Protein AF-A0A1M5NG63-F1 (afdb_monomer)

Secondary structure (DSSP, 8-state):
-----PPPSSHHHHHHHHHHHHH---HHHHHHHTTS-HHHHHHHHTTSS---THHHHHHHHHHH-TTTTHHHHHHHHHHHHH-TTGGG-TTHHHHHHHHTT--

InterPro domains:
  IPR010982 Lambda repressor-like, DNA-binding domain superfamily [G3DSA:1.10.260.40] (5-67)
  IPR010982 Lambda repressor-like, DNA-binding domain superfamily [SSF47413] (13-53)

Structure (mmCIF, N/CA/C/O backbone):
data_AF-A0A1M5NG63-F1
#
_entry.id   AF-A0A1M5NG63-F1
#
loop_
_atom_site.group_PDB
_atom_site.id
_atom_site.type_symbol
_atom_site.label_atom_id
_atom_site.label_alt_id
_atom_site.label_comp_id
_atom_site.label_asym_id
_atom_site.label_entity_id
_atom_site.label_seq_id
_atom_site.pdbx_PDB_ins_code
_atom_site.Cartn_x
_atom_site.Cartn_y
_atom_site.Cartn_z
_atom_site.occupancy
_atom_site.B_iso_or_equiv
_atom_site.auth_seq_id
_atom_site.auth_comp_id
_atom_site.auth_asym_id
_atom_site.auth_atom_id
_atom_site.pdbx_PDB_model_num
ATOM 1 N N . MET A 1 1 ? -15.806 22.406 -6.189 1.00 32.84 1 MET A N 1
ATOM 2 C CA . MET A 1 1 ? -15.771 21.481 -7.345 1.00 32.84 1 MET A CA 1
ATOM 3 C C . MET A 1 1 ? -15.123 20.174 -6.913 1.00 32.84 1 MET A C 1
ATOM 5 O O . MET A 1 1 ? -13.902 20.089 -6.842 1.00 32.84 1 MET A O 1
ATOM 9 N N . THR A 1 2 ? -15.918 19.173 -6.545 1.00 36.75 2 THR A N 1
ATOM 10 C CA . THR A 1 2 ? -15.412 17.861 -6.125 1.00 36.75 2 THR A CA 1
ATOM 11 C C . THR A 1 2 ? -14.963 17.117 -7.375 1.00 36.75 2 THR A C 1
ATOM 13 O O . THR A 1 2 ? -15.770 16.590 -8.133 1.00 36.75 2 THR A O 1
ATOM 16 N N . ARG A 1 3 ? -13.662 17.161 -7.660 1.00 43.75 3 ARG A N 1
ATOM 17 C CA . ARG A 1 3 ? -13.055 16.452 -8.784 1.00 43.75 3 ARG A CA 1
ATOM 18 C C . ARG A 1 3 ? -13.213 14.957 -8.520 1.00 43.75 3 ARG A C 1
ATOM 20 O O . ARG A 1 3 ? -12.450 14.385 -7.745 1.00 43.75 3 ARG A O 1
ATOM 27 N N . THR A 1 4 ? -14.232 14.339 -9.117 1.00 47.53 4 THR A N 1
ATOM 28 C CA . THR A 1 4 ? -14.488 12.900 -9.023 1.00 47.53 4 THR A CA 1
ATOM 29 C C . THR A 1 4 ? -13.298 12.181 -9.635 1.00 47.53 4 THR A C 1
ATOM 31 O O . THR A 1 4 ? -13.185 12.033 -10.851 1.00 47.53 4 THR A O 1
ATOM 34 N N . HIS A 1 5 ? -12.334 11.808 -8.799 1.00 58.66 5 HIS A N 1
ATOM 35 C CA . HIS A 1 5 ? -11.163 11.072 -9.236 1.00 58.66 5 HIS A CA 1
ATOM 36 C C . HIS A 1 5 ? -11.611 9.664 -9.628 1.00 58.66 5 HIS A C 1
ATOM 38 O O . HIS A 1 5 ? -11.662 8.762 -8.790 1.00 58.66 5 HIS A O 1
ATOM 44 N N . ARG A 1 6 ? -11.966 9.509 -10.907 1.00 76.81 6 ARG A N 1
ATOM 45 C CA . ARG A 1 6 ? -12.420 8.255 -11.497 1.00 76.81 6 ARG A CA 1
ATOM 46 C C . ARG A 1 6 ? -11.323 7.207 -11.333 1.00 76.81 6 ARG A C 1
ATOM 48 O O . ARG A 1 6 ? -10.199 7.391 -11.798 1.00 76.81 6 ARG A O 1
ATOM 55 N N . TYR A 1 7 ? -11.658 6.146 -10.615 1.00 83.38 7 TYR A N 1
ATOM 56 C CA . TYR A 1 7 ? -10.834 4.954 -10.520 1.00 83.38 7 TYR A CA 1
ATOM 57 C C . TYR A 1 7 ? -10.869 4.207 -11.854 1.00 83.38 7 TYR A C 1
ATOM 59 O O . TYR A 1 7 ? -11.918 4.145 -12.500 1.00 83.38 7 TYR A O 1
ATOM 67 N N . ALA A 1 8 ? -9.731 3.653 -12.265 1.00 88.31 8 ALA A N 1
ATOM 68 C CA . ALA A 1 8 ? -9.681 2.723 -13.385 1.00 88.31 8 ALA A CA 1
ATOM 69 C C . ALA A 1 8 ? -10.386 1.399 -13.042 1.00 88.31 8 ALA A C 1
ATOM 71 O O . ALA A 1 8 ? -10.651 1.088 -11.881 1.00 88.31 8 ALA A O 1
ATOM 72 N N . THR A 1 9 ? -10.672 0.596 -14.063 1.00 86.25 9 THR A N 1
ATOM 73 C CA . THR A 1 9 ? -11.251 -0.752 -13.925 1.00 86.25 9 THR A CA 1
ATOM 74 C C . THR A 1 9 ? -10.198 -1.827 -13.639 1.00 86.25 9 THR A C 1
ATOM 76 O O . THR A 1 9 ? -10.513 -3.011 -13.608 1.00 86.25 9 THR A O 1
ATOM 79 N N . THR A 1 10 ? -8.939 -1.432 -13.440 1.00 86.56 10 THR A N 1
ATOM 80 C CA . THR A 1 10 ? -7.854 -2.346 -13.083 1.00 86.56 10 THR A CA 1
ATOM 81 C C . THR A 1 10 ? -8.037 -2.890 -11.668 1.00 86.56 10 THR A C 1
ATOM 83 O O . THR A 1 10 ? -8.562 -2.201 -10.794 1.00 86.56 10 THR A O 1
ATOM 86 N N . GLU A 1 11 ? -7.556 -4.113 -11.436 1.00 81.62 11 GLU A N 1
ATOM 87 C CA . GLU A 1 11 ? -7.577 -4.780 -10.126 1.00 81.62 11 GLU A CA 1
ATOM 88 C C . GLU A 1 11 ? -7.051 -3.860 -9.013 1.00 81.62 11 GLU A C 1
ATOM 90 O O . GLU A 1 11 ? -7.723 -3.641 -8.009 1.00 81.62 11 GLU A O 1
ATOM 95 N N . GLU A 1 12 ? -5.898 -3.226 -9.226 1.00 85.88 12 GLU A N 1
ATOM 96 C CA . GLU A 1 12 ? -5.276 -2.346 -8.238 1.00 85.88 12 GLU A CA 1
ATOM 97 C C . GLU A 1 12 ? -6.129 -1.119 -7.941 1.00 85.88 12 GLU A C 1
ATOM 99 O O . GLU A 1 12 ? -6.211 -0.682 -6.799 1.00 85.88 12 GLU A O 1
ATOM 104 N N . ALA A 1 13 ? -6.777 -0.548 -8.957 1.00 90.56 13 ALA A N 1
ATOM 105 C CA . ALA A 1 13 ? -7.643 0.600 -8.757 1.00 90.56 13 ALA A CA 1
ATOM 106 C C . ALA A 1 13 ? -8.889 0.212 -7.951 1.00 90.56 13 ALA A C 1
ATOM 108 O O . ALA A 1 13 ? -9.300 0.984 -7.087 1.00 90.56 13 ALA A O 1
ATOM 109 N N . GLN A 1 14 ? -9.451 -0.978 -8.173 1.00 87.06 14 GLN A N 1
ATOM 110 C CA . GLN A 1 14 ? -10.580 -1.469 -7.380 1.00 87.06 14 GLN A CA 1
ATOM 111 C C . GLN A 1 14 ? -10.174 -1.762 -5.934 1.00 87.06 14 GLN A C 1
ATOM 113 O O . GLN A 1 14 ? -10.845 -1.295 -5.020 1.00 87.06 14 GLN A O 1
ATOM 118 N N . ILE A 1 15 ? -9.030 -2.415 -5.718 1.00 85.81 15 ILE A N 1
ATOM 119 C CA . ILE A 1 15 ? -8.479 -2.642 -4.375 1.00 85.81 15 ILE A CA 1
ATOM 120 C C . ILE A 1 15 ? -8.240 -1.309 -3.654 1.00 85.81 15 ILE A C 1
ATOM 122 O O . ILE A 1 15 ? -8.669 -1.126 -2.521 1.00 85.81 15 ILE A O 1
ATOM 126 N N . LEU A 1 16 ? -7.594 -0.341 -4.309 1.00 89.44 16 LEU A N 1
ATOM 127 C CA . LEU A 1 16 ? -7.327 0.975 -3.720 1.00 89.44 16 LEU A CA 1
ATOM 128 C C . LEU A 1 16 ? -8.617 1.730 -3.389 1.00 89.44 16 LEU A C 1
ATOM 130 O O . LEU A 1 16 ? -8.672 2.432 -2.381 1.00 89.44 16 LEU A O 1
ATOM 134 N N . LYS A 1 17 ? -9.644 1.597 -4.236 1.00 88.56 17 LYS A N 1
ATOM 135 C CA . LYS A 1 17 ? -10.968 2.164 -3.982 1.00 88.56 17 LYS A CA 1
ATOM 136 C C . LYS A 1 17 ? -11.577 1.538 -2.730 1.00 88.56 17 LYS A C 1
ATOM 138 O O . LYS A 1 17 ? -11.998 2.288 -1.857 1.00 88.56 17 LYS A O 1
ATOM 143 N N . GLN A 1 18 ? -11.559 0.211 -2.639 1.00 84.31 18 GLN A N 1
ATOM 144 C CA . GLN A 1 18 ? -12.085 -0.537 -1.502 1.00 84.31 18 GLN A CA 1
ATOM 145 C C . GLN A 1 18 ? -11.376 -0.136 -0.203 1.00 84.31 18 GLN A C 1
ATOM 147 O O . GLN A 1 18 ? -12.025 0.311 0.732 1.00 84.31 18 GLN A O 1
ATOM 152 N N . ILE A 1 19 ? -10.037 -0.133 -0.195 1.00 82.56 19 ILE A N 1
ATOM 153 C CA . ILE A 1 19 ? -9.238 0.308 0.959 1.00 82.56 19 ILE A CA 1
ATOM 154 C C . ILE A 1 19 ? -9.629 1.729 1.383 1.00 82.56 19 ILE A C 1
ATOM 156 O O . ILE A 1 19 ? -9.843 1.969 2.568 1.00 82.56 19 ILE A O 1
ATOM 160 N N . GLN A 1 20 ? -9.748 2.681 0.446 1.00 86.31 20 GLN A N 1
ATOM 161 C CA . GLN A 1 20 ? -10.172 4.045 0.793 1.00 86.31 20 GLN A CA 1
ATOM 162 C C . GLN A 1 20 ? -11.587 4.093 1.380 1.00 86.31 20 GLN A C 1
ATOM 164 O O . GLN A 1 20 ? -11.824 4.903 2.272 1.00 86.31 20 GLN A O 1
ATOM 169 N N . GLN A 1 21 ? -12.517 3.288 0.865 1.00 84.19 21 GLN A N 1
ATOM 170 C CA . GLN A 1 21 ? -13.902 3.255 1.338 1.00 84.19 21 GLN A CA 1
ATOM 171 C C . GLN A 1 21 ? -14.012 2.637 2.735 1.00 84.19 21 GLN A C 1
ATOM 173 O O . GLN A 1 21 ? -14.726 3.187 3.568 1.00 84.19 21 GLN A O 1
ATOM 178 N N . ASP A 1 22 ? -13.256 1.575 3.004 1.00 81.19 22 ASP A N 1
ATOM 179 C CA . ASP A 1 22 ? -13.347 0.824 4.260 1.00 81.19 22 ASP A CA 1
ATOM 180 C C . ASP A 1 22 ? -12.573 1.487 5.404 1.00 81.19 22 ASP A C 1
ATOM 182 O O . ASP A 1 22 ? -12.961 1.387 6.564 1.00 81.19 22 ASP A O 1
ATOM 186 N N . THR A 1 23 ? -11.473 2.182 5.095 1.00 78.00 23 THR A N 1
ATOM 187 C CA . THR A 1 23 ? -10.565 2.740 6.120 1.00 78.00 23 THR A CA 1
ATOM 188 C C . THR A 1 23 ? -10.521 4.259 6.177 1.00 78.00 23 THR A C 1
ATOM 190 O O . THR A 1 23 ? -9.970 4.821 7.121 1.00 78.00 23 THR A O 1
ATOM 193 N N . GLY A 1 24 ? -10.977 4.946 5.126 1.00 82.50 24 GLY A N 1
ATOM 194 C CA . GLY A 1 24 ? -10.732 6.378 4.950 1.00 82.50 24 GLY A CA 1
ATOM 195 C C . GLY A 1 24 ? -9.267 6.748 4.669 1.00 82.50 24 GLY A C 1
ATOM 196 O O . GLY A 1 24 ? -8.937 7.935 4.660 1.00 82.50 24 GLY A O 1
ATOM 197 N N . MET A 1 25 ? -8.369 5.781 4.420 1.00 83.81 25 MET A N 1
ATOM 198 C CA . MET A 1 25 ? -6.949 6.064 4.190 1.00 83.81 25 MET A CA 1
ATOM 199 C C . MET A 1 25 ? -6.721 7.015 3.012 1.00 83.81 25 MET A C 1
ATOM 201 O O . MET A 1 25 ? -7.232 6.857 1.898 1.00 83.81 25 MET A O 1
ATOM 205 N N . THR A 1 26 ? -5.854 7.995 3.238 1.00 88.81 26 THR A N 1
ATOM 206 C CA . THR A 1 26 ? -5.349 8.894 2.204 1.00 88.81 26 THR A CA 1
ATOM 207 C C . THR A 1 26 ? -4.353 8.180 1.289 1.00 88.81 26 THR A C 1
ATOM 209 O O . THR A 1 26 ? -3.741 7.169 1.631 1.00 88.81 26 THR A O 1
ATOM 212 N N . THR A 1 27 ? -4.115 8.753 0.108 1.00 89.94 27 THR A N 1
ATOM 213 C CA . THR A 1 27 ? -3.111 8.230 -0.835 1.00 89.94 27 THR A CA 1
ATOM 214 C C . THR A 1 27 ? -1.701 8.186 -0.230 1.00 89.94 27 THR A C 1
ATOM 216 O O . THR A 1 27 ? -0.929 7.299 -0.575 1.00 89.94 27 THR A O 1
ATOM 219 N N . ALA A 1 28 ? -1.364 9.112 0.674 1.00 87.31 28 ALA A N 1
ATOM 220 C CA . ALA A 1 28 ? -0.071 9.120 1.355 1.00 87.31 28 ALA A CA 1
ATOM 221 C C . ALA A 1 28 ? 0.062 7.957 2.354 1.00 87.31 28 ALA A C 1
ATOM 223 O O . ALA A 1 28 ? 1.092 7.292 2.369 1.00 87.31 28 ALA A O 1
ATOM 224 N N . GLN A 1 29 ? -0.997 7.665 3.118 1.00 83.25 29 GLN A N 1
ATOM 225 C CA . GLN A 1 29 ? -1.038 6.526 4.045 1.00 83.25 29 GLN A CA 1
ATOM 226 C C . GLN A 1 29 ? -0.902 5.193 3.314 1.00 83.25 29 GLN A C 1
ATOM 228 O O . GLN A 1 29 ? -0.106 4.348 3.714 1.00 83.25 29 GLN A O 1
ATOM 233 N N . ILE A 1 30 ? -1.615 5.030 2.198 1.00 87.31 30 ILE A N 1
ATOM 234 C CA . ILE A 1 30 ? -1.501 3.823 1.372 1.00 87.31 30 ILE A CA 1
ATOM 235 C C . ILE A 1 30 ? -0.087 3.695 0.789 1.00 87.31 30 ILE A C 1
ATOM 237 O O . ILE A 1 30 ? 0.477 2.605 0.778 1.00 87.31 30 ILE A O 1
ATOM 241 N N . ALA A 1 31 ? 0.506 4.799 0.328 1.00 88.56 31 ALA A N 1
ATOM 242 C CA . ALA A 1 31 ? 1.861 4.787 -0.214 1.00 88.56 31 ALA A CA 1
ATOM 243 C C . ALA A 1 31 ? 2.904 4.361 0.832 1.00 88.56 31 ALA A C 1
ATOM 245 O O . ALA A 1 31 ? 3.772 3.549 0.523 1.00 88.56 31 ALA A O 1
ATOM 246 N N . ALA A 1 32 ? 2.785 4.852 2.068 1.00 83.00 32 ALA A N 1
ATOM 247 C CA . ALA A 1 32 ? 3.655 4.456 3.173 1.00 83.00 32 ALA A CA 1
ATOM 248 C C . ALA A 1 32 ? 3.470 2.982 3.568 1.00 83.00 32 ALA A C 1
ATOM 250 O O . ALA A 1 32 ? 4.443 2.290 3.860 1.00 83.00 32 ALA A O 1
ATOM 251 N N . LEU A 1 33 ? 2.235 2.480 3.528 1.00 82.50 33 LEU A N 1
ATOM 252 C CA . LEU A 1 33 ? 1.924 1.083 3.820 1.00 82.50 33 LEU A CA 1
ATOM 253 C C . LEU A 1 33 ? 2.559 0.124 2.801 1.00 82.50 33 LEU A C 1
ATOM 255 O O . LEU A 1 33 ? 3.162 -0.876 3.174 1.00 82.50 33 LEU A O 1
ATOM 259 N N . VAL A 1 34 ? 2.468 0.449 1.510 1.00 84.06 34 VAL A N 1
ATOM 260 C CA . VAL A 1 34 ? 3.022 -0.379 0.422 1.00 84.06 34 VAL A CA 1
ATOM 261 C C . VAL A 1 34 ? 4.440 0.030 0.006 1.00 84.06 34 VAL A C 1
ATOM 263 O O . VAL A 1 34 ? 4.908 -0.377 -1.056 1.00 84.06 34 VAL A O 1
ATOM 266 N N . CYS A 1 35 ? 5.121 0.831 0.833 1.00 84.06 35 CYS A N 1
ATOM 267 C CA . CYS A 1 35 ? 6.521 1.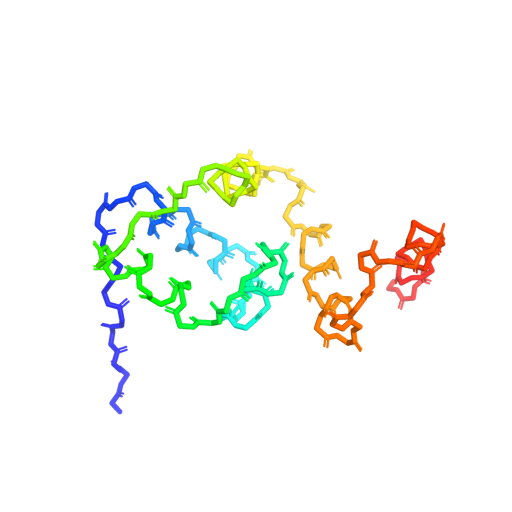232 0.662 1.00 84.06 35 CYS A CA 1
ATOM 268 C C . CYS A 1 35 ? 6.819 1.835 -0.725 1.00 84.06 35 CYS A C 1
ATOM 270 O O . CYS A 1 35 ? 7.770 1.458 -1.409 1.00 84.06 35 CYS A O 1
ATOM 272 N N . THR A 1 36 ? 5.974 2.765 -1.170 1.00 88.31 36 THR A N 1
ATOM 273 C CA . THR A 1 36 ? 6.089 3.423 -2.478 1.00 88.31 36 THR A CA 1
ATOM 274 C C . THR A 1 36 ? 5.798 4.922 -2.386 1.00 88.31 36 THR A C 1
ATOM 276 O O . THR A 1 36 ? 5.613 5.480 -1.307 1.00 88.31 36 THR A O 1
ATOM 279 N N . THR A 1 37 ? 5.753 5.609 -3.529 1.00 92.19 37 THR A N 1
ATOM 280 C CA . THR A 1 37 ? 5.449 7.043 -3.585 1.00 92.19 37 THR A CA 1
ATOM 281 C C . THR A 1 37 ? 3.953 7.312 -3.798 1.00 92.19 37 THR A C 1
ATOM 283 O O . THR A 1 37 ? 3.281 6.563 -4.517 1.00 92.19 37 THR A O 1
ATOM 286 N N . PRO A 1 38 ? 3.408 8.430 -3.276 1.00 93.31 38 PRO A N 1
ATOM 287 C CA . PRO A 1 38 ? 2.016 8.812 -3.525 1.00 93.31 38 PRO A CA 1
ATOM 288 C C . PRO A 1 38 ? 1.681 8.937 -5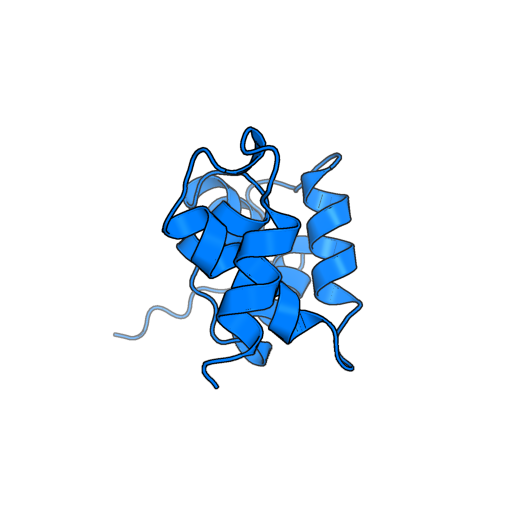.015 1.00 93.31 38 PRO A C 1
ATOM 290 O O . PRO A 1 38 ? 0.567 8.621 -5.424 1.00 93.31 38 PRO A O 1
ATOM 293 N N . GLU A 1 39 ? 2.630 9.385 -5.842 1.00 95.06 39 GLU A N 1
ATOM 294 C CA . GLU A 1 39 ? 2.425 9.481 -7.291 1.00 95.06 39 GLU A CA 1
ATOM 295 C C . GLU A 1 39 ? 2.277 8.102 -7.942 1.00 95.06 39 GLU A C 1
ATOM 297 O O . GLU A 1 39 ? 1.418 7.922 -8.805 1.00 95.06 39 GLU A O 1
ATOM 302 N N . THR A 1 40 ? 3.031 7.102 -7.486 1.00 93.38 40 THR A N 1
ATOM 303 C CA . THR A 1 40 ? 2.884 5.719 -7.959 1.00 93.38 40 THR A CA 1
ATOM 304 C C . THR A 1 40 ? 1.480 5.191 -7.660 1.00 93.38 40 THR A C 1
ATOM 306 O O . THR A 1 40 ? 0.799 4.702 -8.563 1.00 93.38 40 THR A O 1
ATOM 309 N N . VAL A 1 41 ? 0.970 5.422 -6.445 1.00 93.12 41 VAL A N 1
ATOM 310 C CA . VAL A 1 41 ? -0.411 5.062 -6.074 1.00 93.12 41 VAL A CA 1
ATOM 311 C C . VAL A 1 41 ? -1.443 5.808 -6.932 1.00 93.12 41 VAL A C 1
ATOM 313 O O . VAL A 1 41 ? -2.417 5.209 -7.392 1.00 93.12 41 VAL A O 1
ATOM 316 N N . ARG A 1 42 ? -1.236 7.102 -7.228 1.00 94.25 42 ARG A N 1
ATOM 317 C CA . ARG A 1 42 ? -2.112 7.863 -8.148 1.00 94.25 42 ARG A CA 1
ATOM 318 C C . ARG A 1 42 ? -2.090 7.300 -9.567 1.00 94.25 42 ARG A C 1
ATOM 320 O O . ARG A 1 42 ? -3.107 7.367 -10.261 1.00 94.25 42 ARG A O 1
ATOM 327 N N . ARG A 1 43 ? -0.950 6.790 -10.038 1.00 94.19 43 ARG A N 1
ATOM 328 C CA . ARG A 1 43 ? -0.832 6.146 -11.356 1.00 94.19 43 ARG A CA 1
ATOM 329 C C . ARG A 1 43 ? -1.551 4.801 -11.388 1.00 94.19 43 ARG A C 1
ATOM 331 O O . ARG A 1 43 ? -2.278 4.568 -12.350 1.00 94.19 43 ARG A O 1
ATOM 338 N N . TRP A 1 44 ? -1.458 3.994 -10.329 1.00 94.06 44 TRP A N 1
ATOM 339 C CA . TRP A 1 44 ? -2.249 2.764 -10.179 1.00 94.06 44 TRP A CA 1
ATOM 340 C C . TRP A 1 44 ? -3.749 3.050 -10.172 1.00 94.06 44 TRP A C 1
ATOM 342 O O . TRP A 1 44 ? -4.497 2.458 -10.946 1.00 94.06 44 TRP A O 1
ATOM 352 N N . ARG A 1 45 ? -4.182 4.048 -9.392 1.00 93.06 45 ARG A N 1
ATOM 353 C CA . ARG A 1 45 ? -5.579 4.514 -9.349 1.00 93.06 45 ARG A CA 1
ATOM 354 C C . ARG A 1 45 ? -6.147 4.882 -10.713 1.00 93.06 45 ARG A C 1
ATOM 356 O O . ARG A 1 45 ? -7.308 4.599 -10.990 1.00 93.06 45 ARG A O 1
ATOM 363 N N . ARG A 1 46 ? -5.338 5.553 -11.534 1.00 92.69 46 ARG A N 1
ATOM 364 C CA . ARG A 1 46 ? -5.703 5.991 -12.889 1.00 92.69 46 ARG A CA 1
ATOM 365 C C . ARG A 1 46 ? -5.534 4.893 -13.941 1.00 92.69 46 ARG A C 1
ATOM 367 O O . ARG A 1 46 ? -5.867 5.135 -15.093 1.00 92.69 46 ARG A O 1
ATOM 374 N N . GLY A 1 47 ? -4.990 3.728 -13.581 1.00 90.25 47 GLY A N 1
ATOM 375 C CA . GLY A 1 47 ? -4.640 2.669 -14.532 1.00 90.25 47 GLY A CA 1
ATOM 376 C C . GLY A 1 47 ? -3.467 3.022 -15.455 1.00 90.25 47 GLY A C 1
ATOM 377 O O . GLY A 1 47 ? -3.177 2.275 -16.381 1.00 90.25 47 GLY A O 1
ATOM 378 N N . ALA A 1 48 ? -2.769 4.135 -15.203 1.00 90.94 48 ALA A N 1
ATOM 379 C CA . ALA A 1 48 ? -1.613 4.575 -15.988 1.00 90.94 48 ALA A CA 1
ATOM 380 C C . ALA A 1 48 ? -0.371 3.697 -15.749 1.00 90.94 48 ALA A C 1
ATOM 382 O O . ALA A 1 48 ? 0.579 3.723 -16.523 1.00 90.94 48 ALA A O 1
ATOM 383 N N . MET A 1 49 ? -0.366 2.944 -14.649 1.00 91.25 49 MET A N 1
ATOM 384 C CA . MET A 1 49 ? 0.675 1.991 -14.287 1.00 91.25 49 MET A CA 1
ATOM 385 C C . MET A 1 49 ? 0.026 0.820 -13.549 1.00 91.25 49 MET A C 1
ATOM 387 O O . MET A 1 49 ? -0.940 1.019 -12.815 1.00 91.25 49 MET A O 1
ATOM 391 N N . ARG A 1 50 ? 0.561 -0.390 -13.721 1.00 86.62 50 ARG A N 1
ATOM 392 C CA . ARG A 1 50 ? 0.169 -1.575 -12.943 1.00 86.62 50 ARG A CA 1
ATOM 393 C C . ARG A 1 50 ? 1.083 -1.740 -11.732 1.00 86.62 50 ARG A C 1
ATOM 395 O O . ARG A 1 50 ? 2.278 -1.444 -11.837 1.00 86.62 50 ARG A O 1
ATOM 402 N N . ALA A 1 51 ? 0.551 -2.223 -10.612 1.00 86.44 51 ALA A N 1
ATOM 403 C CA . ALA A 1 51 ? 1.408 -2.672 -9.520 1.00 86.44 51 ALA A CA 1
ATOM 404 C C . ALA A 1 51 ? 2.040 -4.010 -9.919 1.00 86.44 51 ALA A C 1
ATOM 406 O O . ALA A 1 51 ? 1.460 -4.795 -10.669 1.00 86.44 51 ALA A O 1
ATOM 407 N N . ARG A 1 52 ? 3.261 -4.267 -9.458 1.00 82.06 52 ARG A N 1
ATOM 408 C CA . ARG A 1 52 ? 3.991 -5.504 -9.759 1.00 82.06 52 ARG A CA 1
ATOM 409 C C . ARG A 1 52 ? 4.742 -5.980 -8.527 1.00 82.06 52 ARG A C 1
ATOM 411 O O . ARG A 1 52 ? 5.044 -5.185 -7.637 1.00 82.06 52 ARG A O 1
ATOM 418 N N . GLY A 1 53 ? 5.059 -7.272 -8.510 1.00 84.06 53 GLY A N 1
ATOM 419 C CA . GLY A 1 53 ? 5.884 -7.875 -7.469 1.00 84.06 53 GLY A CA 1
ATOM 420 C C . GLY A 1 53 ? 5.289 -7.690 -6.063 1.00 84.06 53 GLY A C 1
ATOM 421 O O . GLY A 1 53 ? 4.068 -7.796 -5.909 1.00 84.06 53 GLY A O 1
ATOM 422 N N . PRO A 1 54 ? 6.119 -7.386 -5.047 1.00 76.31 54 PRO A N 1
ATOM 423 C CA . PRO A 1 54 ? 5.679 -7.289 -3.65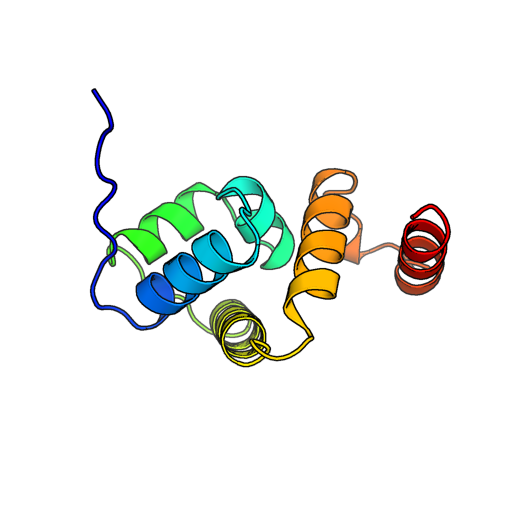2 1.00 76.31 54 PRO A CA 1
ATOM 424 C C . PRO A 1 54 ? 4.539 -6.292 -3.413 1.00 76.31 54 PRO A C 1
ATOM 426 O O . PRO A 1 54 ? 3.644 -6.565 -2.619 1.00 76.31 54 PRO A O 1
ATOM 429 N N . ALA A 1 55 ? 4.512 -5.171 -4.141 1.00 81.06 55 ALA A N 1
ATOM 430 C CA . ALA A 1 55 ? 3.465 -4.161 -3.990 1.00 81.06 55 ALA A CA 1
ATOM 431 C C . ALA A 1 55 ? 2.075 -4.683 -4.390 1.00 81.06 55 ALA A C 1
ATOM 433 O O . ALA A 1 55 ? 1.090 -4.382 -3.721 1.00 81.06 55 ALA A O 1
ATOM 434 N N . LEU A 1 56 ? 1.986 -5.493 -5.453 1.00 79.44 56 LEU A N 1
ATOM 435 C CA . LEU A 1 56 ? 0.722 -6.118 -5.857 1.00 79.44 56 LEU A CA 1
ATOM 436 C C . LEU A 1 56 ? 0.276 -7.174 -4.838 1.00 79.44 56 LEU A C 1
ATOM 438 O O . LEU A 1 56 ? -0.907 -7.247 -4.517 1.00 79.44 56 LEU A O 1
ATOM 442 N N . GLY A 1 57 ? 1.218 -7.960 -4.307 1.00 76.62 57 GLY A N 1
ATOM 443 C CA . GLY A 1 57 ? 0.940 -8.930 -3.246 1.00 76.62 57 GLY A CA 1
ATOM 444 C C . GLY A 1 57 ? 0.366 -8.261 -1.997 1.00 76.62 57 GLY A C 1
ATO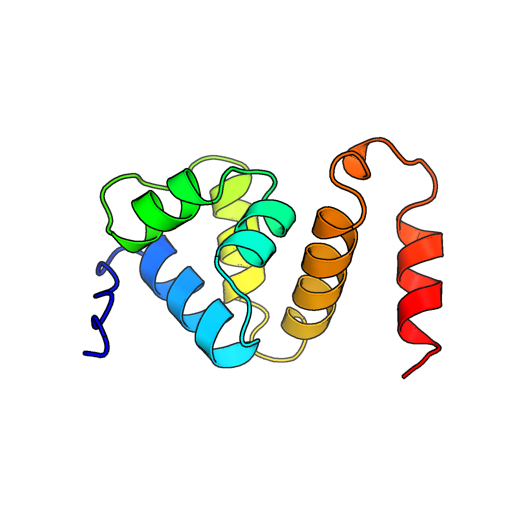M 445 O O . GLY A 1 57 ? -0.687 -8.668 -1.515 1.00 76.62 57 GLY A O 1
ATOM 446 N N . LEU A 1 58 ? 0.999 -7.177 -1.539 1.00 81.94 58 LEU A N 1
ATOM 447 C CA . LEU A 1 58 ? 0.510 -6.383 -0.410 1.00 81.94 58 LEU A CA 1
ATOM 448 C C . LEU A 1 58 ? -0.878 -5.798 -0.684 1.00 81.94 58 LEU A C 1
ATOM 450 O O . LEU A 1 58 ? -1.761 -5.934 0.153 1.00 81.94 58 LEU A O 1
ATOM 454 N N . LEU A 1 59 ? -1.113 -5.211 -1.863 1.00 82.44 59 LEU A N 1
ATOM 455 C CA . LEU A 1 59 ? -2.437 -4.697 -2.230 1.00 82.44 59 LEU A CA 1
ATOM 456 C C . LEU A 1 59 ? -3.512 -5.789 -2.179 1.00 82.44 59 LEU A C 1
ATOM 458 O O . LEU A 1 59 ? -4.578 -5.557 -1.620 1.00 82.44 59 LEU A O 1
ATOM 462 N N . ARG A 1 60 ? -3.238 -6.986 -2.706 1.00 78.62 60 ARG A N 1
ATOM 463 C CA . ARG A 1 60 ? -4.185 -8.110 -2.650 1.00 78.62 60 ARG A CA 1
ATOM 464 C C . ARG A 1 60 ? -4.485 -8.534 -1.220 1.00 78.62 60 ARG A C 1
ATOM 466 O O . ARG A 1 60 ? -5.651 -8.659 -0.878 1.00 78.62 60 ARG A O 1
ATOM 473 N N . VAL A 1 61 ? -3.464 -8.678 -0.374 1.00 76.62 61 VAL A N 1
ATOM 474 C CA . VAL A 1 61 ? -3.656 -8.987 1.053 1.00 76.62 61 VAL A CA 1
ATOM 475 C C . VAL A 1 61 ? -4.536 -7.928 1.717 1.00 76.62 61 VAL A C 1
ATOM 477 O O . VAL A 1 61 ? -5.474 -8.272 2.430 1.00 76.62 61 VAL A O 1
ATOM 480 N N . LEU A 1 62 ? -4.295 -6.648 1.438 1.00 74.31 62 LEU A N 1
ATOM 481 C CA . LEU A 1 62 ? -5.109 -5.554 1.969 1.00 74.31 62 LEU A CA 1
ATOM 482 C C . LEU A 1 62 ? -6.554 -5.588 1.459 1.00 74.31 62 LEU A C 1
ATOM 484 O O . LEU A 1 62 ? -7.469 -5.327 2.230 1.00 74.31 62 LEU A O 1
ATOM 488 N N . GLY A 1 63 ? -6.761 -5.936 0.187 1.00 68.56 63 GLY A N 1
ATOM 489 C CA . GLY A 1 63 ? -8.087 -6.061 -0.419 1.00 68.56 63 GLY A CA 1
ATOM 490 C C . GLY A 1 63 ? -8.859 -7.328 -0.030 1.00 68.56 63 GLY A C 1
ATOM 491 O O . GLY A 1 63 ? -10.074 -7.343 -0.170 1.00 68.56 63 GLY A O 1
ATOM 492 N N . MET A 1 64 ? -8.181 -8.382 0.441 1.00 64.56 64 MET A N 1
ATOM 493 C CA . MET A 1 64 ? -8.799 -9.648 0.869 1.00 64.56 64 MET A CA 1
ATOM 494 C C . MET A 1 64 ? -9.245 -9.643 2.341 1.00 64.56 64 MET A C 1
ATOM 496 O O . MET A 1 64 ? -10.055 -10.475 2.732 1.00 64.56 64 MET A O 1
ATOM 500 N N . ASN A 1 65 ? -8.719 -8.736 3.168 1.00 56.62 65 ASN A N 1
ATOM 501 C CA . ASN A 1 65 ? -8.921 -8.718 4.624 1.00 56.62 65 ASN A CA 1
ATOM 502 C C . ASN A 1 65 ? -10.169 -7.932 5.088 1.00 56.62 65 ASN A C 1
ATOM 504 O O . ASN A 1 65 ? -10.188 -7.385 6.196 1.00 56.62 65 ASN A O 1
ATOM 508 N N . SER A 1 66 ? -11.210 -7.891 4.257 1.00 51.41 66 SER A N 1
ATOM 509 C CA . SER A 1 66 ? -12.436 -7.097 4.434 1.00 51.41 66 SER A CA 1
ATOM 510 C C . SER A 1 66 ? -13.260 -7.444 5.684 1.00 51.41 66 SER A C 1
ATOM 512 O O . SER A 1 66 ? -14.098 -6.644 6.077 1.00 51.41 66 SER A O 1
ATOM 514 N N . ASP A 1 67 ? -13.002 -8.585 6.333 1.00 47.12 67 ASP A N 1
ATOM 515 C CA . ASP A 1 67 ? -13.721 -9.037 7.539 1.00 47.12 67 ASP A CA 1
ATOM 516 C C . ASP A 1 67 ? -12.948 -8.843 8.865 1.00 47.12 67 ASP A C 1
ATOM 518 O O . ASP A 1 67 ? -13.423 -9.241 9.925 1.00 47.12 67 ASP A O 1
ATOM 522 N N . GLY A 1 68 ? -11.769 -8.200 8.867 1.00 44.31 68 GLY A N 1
ATOM 523 C CA . GLY A 1 68 ? -11.103 -7.880 10.145 1.00 44.31 68 GLY A CA 1
ATOM 524 C C . GLY A 1 68 ? -9.647 -7.411 10.116 1.00 44.31 68 GLY A C 1
ATOM 525 O O . GLY A 1 68 ? -9.141 -6.984 11.150 1.00 44.31 68 GLY A O 1
ATOM 526 N N . GLY A 1 69 ? -8.953 -7.445 8.972 1.00 51.94 69 GLY A N 1
ATOM 527 C CA . GLY A 1 69 ? -7.518 -7.111 8.905 1.00 51.94 69 GLY A CA 1
ATOM 528 C C . GLY A 1 69 ? -7.195 -5.680 8.457 1.00 51.94 69 GLY A C 1
ATOM 529 O O . GLY A 1 69 ? -6.047 -5.244 8.549 1.00 51.94 69 GLY A O 1
ATOM 530 N N . VAL A 1 70 ? -8.183 -4.912 7.983 1.00 53.19 70 VAL A N 1
ATOM 531 C CA . VAL A 1 70 ? -7.930 -3.562 7.441 1.00 53.19 70 VAL A CA 1
ATOM 532 C C . VAL A 1 70 ? -7.593 -2.531 8.534 1.00 53.19 70 VAL A C 1
ATOM 534 O O . VAL A 1 70 ? -6.861 -1.572 8.283 1.00 53.19 70 VAL A O 1
ATOM 537 N N . GLY A 1 71 ? -8.048 -2.755 9.773 1.00 52.94 71 GLY A N 1
ATOM 538 C CA . GLY A 1 71 ? -7.696 -1.916 10.925 1.00 52.94 71 GLY A CA 1
ATOM 539 C C . GLY A 1 71 ? -6.201 -1.960 11.267 1.00 52.94 71 GLY A C 1
ATOM 540 O O . GLY A 1 71 ? -5.586 -0.918 11.494 1.00 52.94 71 GLY A O 1
ATOM 541 N N . ASP A 1 72 ? -5.581 -3.142 11.208 1.00 56.94 72 ASP A N 1
ATOM 542 C CA . ASP A 1 72 ? -4.139 -3.286 11.448 1.00 56.94 72 ASP A CA 1
ATOM 543 C C . ASP A 1 72 ? -3.317 -2.650 10.305 1.00 56.94 72 ASP A C 1
ATOM 545 O O . ASP A 1 72 ? -2.271 -2.047 10.545 1.00 56.94 72 ASP A O 1
ATOM 549 N N . ALA A 1 73 ? -3.821 -2.668 9.066 1.00 59.66 73 ALA A N 1
ATOM 550 C CA . ALA A 1 73 ? -3.194 -1.980 7.936 1.00 59.66 73 ALA A CA 1
ATOM 551 C C . ALA A 1 73 ? -3.198 -0.447 8.071 1.00 59.66 73 ALA A C 1
ATOM 553 O O . ALA A 1 73 ? -2.212 0.209 7.721 1.00 59.66 73 ALA A O 1
ATOM 554 N N . LEU A 1 74 ? -4.279 0.132 8.608 1.00 60.00 74 LEU A N 1
ATOM 555 C CA . LEU A 1 74 ? -4.346 1.559 8.926 1.00 60.00 74 LEU A CA 1
ATOM 556 C C . LEU A 1 74 ? -3.275 1.946 9.955 1.00 60.00 74 LEU A C 1
ATOM 558 O O . LEU A 1 74 ? -2.569 2.936 9.751 1.00 60.00 74 LEU A O 1
ATOM 562 N N . LEU A 1 75 ? -3.123 1.146 11.014 1.00 62.16 75 LEU A N 1
ATOM 563 C CA . LEU A 1 75 ? -2.108 1.353 12.051 1.00 62.16 75 LEU A CA 1
ATOM 564 C C . LEU A 1 75 ? -0.687 1.271 11.479 1.00 62.16 75 LEU A C 1
ATOM 566 O O . LEU A 1 75 ? 0.126 2.156 11.744 1.00 62.16 75 LEU A O 1
ATOM 570 N N . ILE A 1 76 ? -0.402 0.281 10.626 1.00 62.66 76 ILE A N 1
ATOM 571 C CA . ILE A 1 76 ? 0.899 0.157 9.946 1.00 62.66 76 ILE A CA 1
ATOM 572 C C . ILE A 1 76 ? 1.150 1.361 9.025 1.00 62.66 76 ILE A C 1
ATOM 574 O O . ILE A 1 76 ? 2.246 1.917 9.011 1.00 62.66 76 ILE A O 1
ATOM 578 N N . GLY A 1 77 ? 0.137 1.812 8.280 1.00 61.00 77 GLY A N 1
ATOM 579 C CA . GLY A 1 77 ? 0.257 2.973 7.396 1.00 61.00 77 GLY A CA 1
ATOM 580 C C . 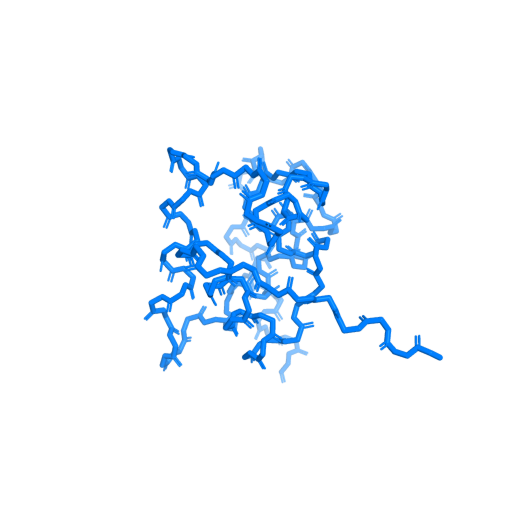GLY A 1 77 ? 0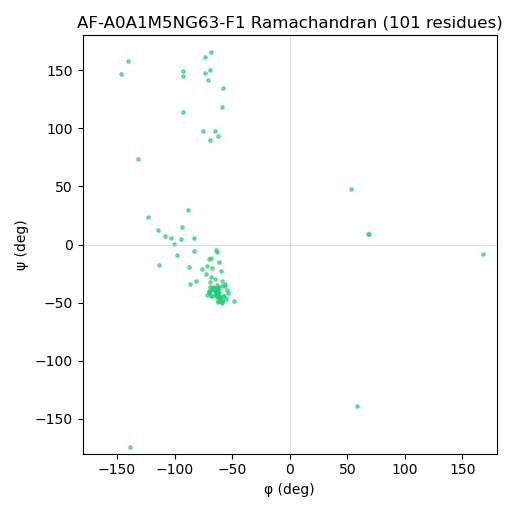.526 4.279 8.151 1.00 61.00 77 GLY A C 1
ATOM 581 O O . GLY A 1 77 ? 1.369 5.069 7.726 1.00 61.00 77 GLY A O 1
ATOM 582 N N . GLN A 1 78 ? -0.155 4.507 9.279 1.00 63.94 78 GLN A N 1
ATOM 583 C CA . GLN A 1 78 ? 0.103 5.656 10.156 1.00 63.94 78 GLN A CA 1
ATOM 584 C C . GLN A 1 78 ? 1.503 5.592 10.769 1.00 63.94 78 GLN A C 1
ATOM 586 O O . GLN A 1 78 ? 2.224 6.590 10.769 1.00 63.94 78 GLN A O 1
ATOM 591 N N . PHE A 1 79 ? 1.905 4.411 11.229 1.00 64.00 79 PHE A N 1
ATOM 592 C CA . PHE A 1 79 ? 3.222 4.182 11.798 1.00 64.00 79 PHE A CA 1
ATOM 593 C C . PHE A 1 79 ? 4.340 4.441 10.775 1.00 64.00 79 PHE A C 1
ATOM 595 O O . PHE A 1 79 ? 5.251 5.217 11.051 1.00 64.00 79 PHE A O 1
ATOM 602 N N . ASN A 1 80 ? 4.240 3.902 9.557 1.00 63.50 80 ASN A N 1
ATOM 603 C CA . ASN A 1 80 ? 5.227 4.136 8.496 1.00 63.50 80 ASN A CA 1
ATOM 604 C C . ASN A 1 80 ? 5.281 5.606 8.042 1.00 63.50 80 ASN A C 1
ATOM 606 O O . ASN A 1 80 ? 6.333 6.079 7.623 1.00 63.50 80 ASN A O 1
ATOM 610 N N . LEU A 1 81 ? 4.170 6.347 8.121 1.00 64.81 81 LEU A N 1
ATOM 611 C CA . LEU A 1 81 ? 4.153 7.792 7.855 1.00 64.81 81 LEU A CA 1
ATOM 612 C C . LEU A 1 81 ? 4.900 8.593 8.917 1.00 64.81 81 LEU A C 1
ATOM 614 O O . LEU A 1 81 ? 5.656 9.500 8.574 1.00 64.81 81 LEU A O 1
ATOM 618 N N . ALA A 1 82 ? 4.680 8.267 10.191 1.00 67.81 82 ALA A N 1
ATOM 619 C CA . ALA A 1 82 ? 5.405 8.872 11.304 1.00 67.81 82 ALA A CA 1
ATOM 620 C C . ALA A 1 82 ? 6.886 8.453 11.309 1.00 67.81 82 ALA A C 1
ATOM 622 O O . ALA A 1 82 ? 7.753 9.209 11.749 1.00 67.81 82 ALA A O 1
ATOM 623 N N . HIS A 1 83 ? 7.183 7.267 10.774 1.00 58.47 83 HIS A N 1
ATOM 624 C CA . HIS A 1 83 ? 8.507 6.660 10.773 1.00 58.47 83 HIS A CA 1
ATOM 625 C C . HIS A 1 83 ? 8.887 6.138 9.372 1.00 58.47 83 HIS A C 1
ATOM 627 O O . HIS A 1 83 ? 8.957 4.927 9.153 1.00 58.47 83 HIS A O 1
ATOM 633 N N . PRO A 1 84 ? 9.215 7.023 8.411 1.00 53.62 84 PRO A N 1
ATOM 634 C CA . PRO A 1 84 ? 9.471 6.657 7.009 1.00 53.62 84 PRO A CA 1
ATOM 635 C C . PRO A 1 84 ? 10.698 5.753 6.774 1.00 53.62 84 PRO A C 1
ATOM 637 O O . PRO A 1 84 ? 10.932 5.327 5.647 1.00 53.62 84 PRO A O 1
ATOM 640 N N . LYS A 1 85 ? 11.476 5.446 7.823 1.00 51.78 85 LYS A N 1
ATOM 641 C CA . LYS A 1 85 ? 12.613 4.505 7.813 1.00 51.78 85 LYS A CA 1
ATOM 642 C C . LYS A 1 85 ? 12.388 3.260 8.691 1.00 51.78 85 LYS A C 1
ATOM 644 O O . LYS A 1 85 ? 13.338 2.547 8.989 1.00 51.78 85 LYS A O 1
ATOM 649 N N . ALA A 1 86 ? 11.164 2.997 9.154 1.00 47.56 86 ALA A N 1
ATOM 650 C CA . ALA A 1 86 ? 10.924 1.975 10.177 1.00 47.56 86 ALA A CA 1
ATOM 651 C C . ALA A 1 86 ? 11.116 0.520 9.728 1.00 47.56 86 ALA A C 1
ATOM 6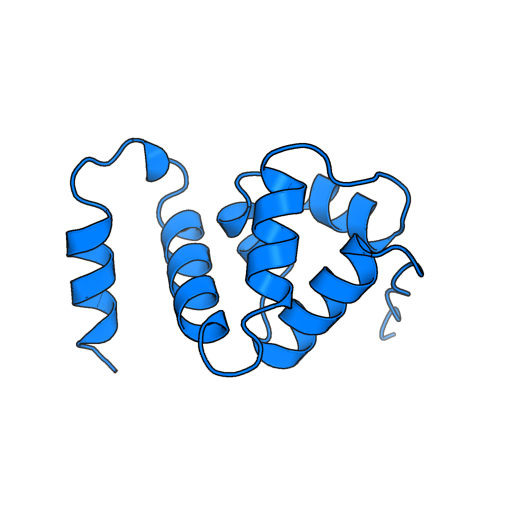53 O O . ALA A 1 86 ? 11.198 -0.356 10.584 1.00 47.56 86 ALA A O 1
ATOM 654 N N . ILE A 1 87 ? 11.226 0.258 8.423 1.00 47.59 87 ILE A N 1
ATOM 655 C CA . ILE A 1 87 ? 11.535 -1.082 7.894 1.00 47.59 87 ILE A CA 1
ATOM 656 C C . ILE A 1 87 ? 12.893 -1.590 8.420 1.00 47.59 87 ILE A C 1
ATOM 658 O O . ILE A 1 87 ? 13.082 -2.795 8.534 1.00 47.59 87 ILE A O 1
ATOM 662 N N . ASP A 1 88 ? 13.785 -0.689 8.847 1.00 50.19 88 ASP A N 1
ATOM 663 C CA . ASP A 1 88 ? 15.073 -1.017 9.470 1.00 50.19 88 ASP A CA 1
ATOM 664 C C . ASP A 1 88 ? 15.047 -1.040 11.011 1.00 50.19 88 ASP A C 1
ATOM 666 O O . ASP A 1 88 ? 16.094 -1.186 11.642 1.00 50.19 88 ASP A O 1
ATOM 670 N N . HIS A 1 89 ? 13.888 -0.871 11.664 1.00 45.06 89 HIS A N 1
ATOM 671 C CA . HIS A 1 89 ? 13.848 -0.794 13.125 1.00 45.06 89 HIS A CA 1
ATOM 672 C C . HIS A 1 89 ? 13.598 -2.181 13.748 1.00 45.06 89 HIS A C 1
ATOM 674 O O . HIS A 1 89 ? 12.489 -2.707 13.627 1.00 45.06 89 HIS A O 1
ATOM 680 N N . PRO A 1 90 ? 14.561 -2.763 14.495 1.00 54.44 90 PRO A N 1
ATOM 681 C CA . PRO A 1 90 ? 14.490 -4.151 14.977 1.00 54.44 90 PRO A CA 1
ATOM 682 C C . PRO A 1 90 ? 13.330 -4.456 15.946 1.00 54.44 90 PRO A C 1
ATOM 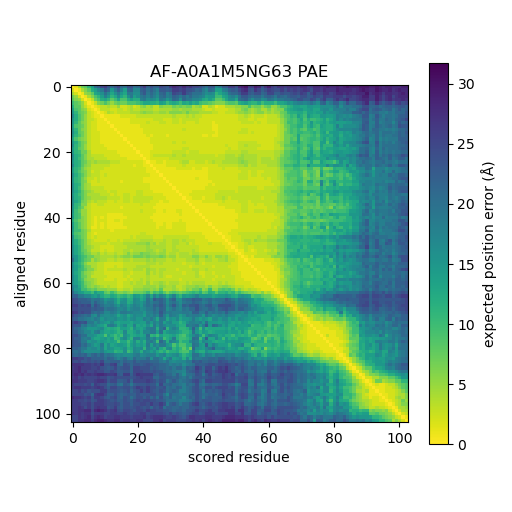684 O O . PRO A 1 90 ? 13.089 -5.615 16.258 1.00 54.44 90 PRO A O 1
ATOM 687 N N . ASN A 1 91 ? 12.571 -3.441 16.381 1.00 62.22 91 ASN A N 1
ATOM 688 C CA . ASN A 1 91 ? 11.519 -3.550 17.400 1.00 62.22 91 ASN A CA 1
ATOM 689 C C . ASN A 1 91 ? 10.137 -3.078 16.905 1.00 62.22 91 ASN A C 1
ATOM 691 O O . ASN A 1 91 ? 9.285 -2.692 17.706 1.00 62.22 91 ASN A O 1
ATOM 695 N N . VAL A 1 92 ? 9.896 -3.091 15.588 1.00 58.81 92 VAL A N 1
ATOM 69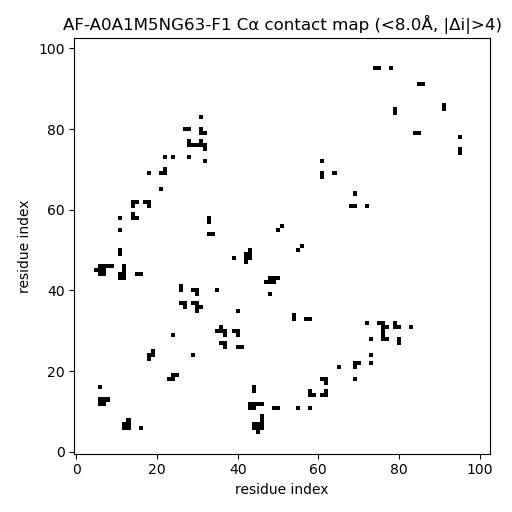6 C CA . VAL A 1 92 ? 8.645 -2.594 14.979 1.00 58.81 92 VAL A CA 1
ATOM 697 C C . VAL A 1 92 ? 7.387 -3.243 15.576 1.00 58.81 92 VAL A C 1
ATOM 699 O O . VAL A 1 92 ? 6.404 -2.556 15.853 1.00 58.81 92 VAL A O 1
ATOM 702 N N . ILE A 1 93 ? 7.438 -4.549 15.860 1.00 57.69 93 ILE A N 1
ATOM 703 C CA . ILE A 1 93 ? 6.311 -5.300 16.434 1.00 57.69 93 ILE A CA 1
ATOM 704 C C . ILE A 1 93 ? 5.996 -4.835 17.864 1.00 57.69 93 ILE A C 1
ATOM 706 O O . ILE A 1 93 ? 4.828 -4.716 18.239 1.00 57.69 93 ILE A O 1
ATOM 710 N N . GLU A 1 94 ? 7.016 -4.495 18.654 1.00 62.41 94 GLU A N 1
ATOM 711 C CA . GLU A 1 94 ? 6.826 -4.018 20.025 1.00 62.41 94 GLU A CA 1
ATOM 712 C C . GLU A 1 94 ? 6.174 -2.627 20.050 1.00 62.41 94 GLU A C 1
ATOM 714 O O . GLU A 1 94 ? 5.312 -2.358 20.888 1.00 62.41 94 GLU A O 1
ATOM 719 N N . ILE A 1 95 ? 6.517 -1.755 19.099 1.00 61.44 95 ILE A N 1
ATOM 720 C CA . ILE A 1 95 ? 5.943 -0.406 19.021 1.00 61.44 95 ILE A CA 1
ATOM 721 C C . ILE A 1 95 ? 4.480 -0.463 18.560 1.00 61.44 95 ILE A C 1
ATOM 723 O O . ILE A 1 95 ? 3.619 0.163 19.183 1.00 61.44 95 ILE A O 1
ATOM 727 N N . LEU A 1 96 ? 4.166 -1.286 17.554 1.00 55.16 96 LEU A N 1
ATOM 728 C CA . LEU A 1 96 ? 2.785 -1.504 17.101 1.00 55.16 96 LEU A CA 1
ATOM 729 C C . LEU A 1 96 ? 1.888 -2.052 18.227 1.00 55.16 96 LEU A C 1
ATOM 731 O O . LEU A 1 96 ? 0.737 -1.635 18.367 1.00 55.16 96 LEU A O 1
ATOM 735 N N . SER A 1 97 ? 2.429 -2.907 19.103 1.00 59.66 97 SER A N 1
ATOM 736 C CA . SER A 1 97 ? 1.702 -3.442 20.266 1.00 59.66 97 SER A CA 1
ATOM 737 C C . SER A 1 97 ? 1.369 -2.399 21.351 1.00 59.66 97 SER A C 1
ATOM 739 O O . SER A 1 97 ? 0.479 -2.623 22.178 1.00 59.66 97 SER A O 1
ATOM 741 N N . LYS A 1 98 ? 2.074 -1.258 21.379 1.00 57.28 98 LYS A N 1
ATOM 742 C CA . LYS A 1 98 ? 1.830 -0.155 22.329 1.00 57.28 98 LYS A CA 1
ATOM 743 C C . LYS A 1 98 ? 0.764 0.812 21.817 1.00 57.28 98 LYS A C 1
ATOM 745 O O . LYS A 1 98 ? -0.041 1.284 22.612 1.00 57.28 98 LYS A O 1
ATOM 750 N N . VAL A 1 99 ? 0.689 1.026 20.502 1.00 54.12 99 VAL A N 1
ATOM 751 C CA . VAL A 1 99 ? -0.364 1.843 19.870 1.00 54.12 99 VAL A CA 1
ATOM 752 C C . VAL A 1 99 ? -1.753 1.231 20.095 1.00 54.12 99 VAL A C 1
ATOM 754 O O . VAL A 1 99 ? -2.708 1.949 20.370 1.00 54.12 99 VAL A O 1
ATOM 757 N N . LYS A 1 100 ? -1.856 -0.104 20.090 1.00 47.91 100 LYS A N 1
ATOM 758 C CA . LYS A 1 100 ? -3.114 -0.843 20.308 1.00 47.91 100 LYS A CA 1
ATOM 759 C C . LYS A 1 100 ? -3.677 -0.742 21.739 1.00 47.91 100 LYS A C 1
ATOM 761 O O . LYS A 1 100 ? -4.802 -1.158 21.964 1.00 47.91 100 LYS A O 1
ATOM 766 N N . ARG A 1 101 ? -2.905 -0.227 22.709 1.00 49.69 101 ARG A N 1
ATOM 767 C CA . ARG A 1 101 ? -3.298 -0.117 24.132 1.00 49.69 101 ARG A CA 1
ATOM 768 C C . ARG A 1 101 ? -3.762 1.279 24.557 1.00 49.69 101 ARG A C 1
ATOM 770 O O . ARG A 1 101 ? -4.063 1.473 25.729 1.00 49.69 101 ARG A O 1
ATOM 777 N N . GLN A 1 102 ? -3.774 2.247 23.642 1.00 47.09 102 GLN A N 1
ATOM 778 C CA . GLN A 1 102 ? -4.185 3.630 23.920 1.00 47.09 102 GLN A CA 1
ATOM 779 C C . GLN A 1 102 ? -5.539 4.010 23.292 1.00 47.09 102 GLN A C 1
ATOM 781 O O . GLN A 1 102 ? -5.918 5.179 23.339 1.00 47.09 102 GLN A O 1
ATOM 786 N N . GLN A 1 103 ? -6.253 3.038 22.719 1.00 42.78 103 GLN A N 1
ATOM 787 C CA . GLN A 1 103 ? -7.668 3.128 22.340 1.00 42.78 103 GLN A CA 1
ATOM 788 C C . GLN A 1 103 ? -8.489 2.247 23.277 1.00 42.78 103 GLN A C 1
ATOM 790 O O . GLN A 1 103 ? -9.651 2.619 23.536 1.00 42.78 103 GLN A O 1
#

Sequence (103 aa):
MTRTHRYATTEEAQILKQIQQDTGMTTAQIAALVCTTPETVRRWRRGAMRARGPALGLLRVLGMNSDGGVGDALLIGQFNLAHPKAIDHPNVIEILSKVKRQQ

Mean predicted aligned error: 11.81 Å

Organism: NCBI:txid299255

pLDDT: mean 72.0, std 16.8, range [32.84, 95.06]

Solvent-accessible surface area (backbone atoms only — not comparable to full-atom values): 5971 Å² total; per-residue (Å²): 134,86,77,77,78,68,60,28,94,41,69,63,12,49,34,52,48,49,50,32,72,77,68,65,54,49,61,60,36,53,12,37,54,56,75,52,50,45,65,58,50,52,29,25,30,55,52,79,39,81,73,60,71,71,46,38,54,52,46,48,55,58,53,68,28,81,90,74,49,52,66,60,50,52,53,50,7,52,48,28,61,79,34,81,67,47,96,77,43,97,55,53,72,62,55,57,61,53,62,70,72,77,117

Foldseek 3Di:
DPPPLQFDPDPLLVLVVVLCVQPVDDLQLLCLLLVHDSVVSSCNRNVVDPDDDSSVVSSVVCSVCSPPCSVLSSLSSVVCVVPVPCVPPPCVVVVSVVVVPVD

Radius of gyration: 14.0 Å; Cα contacts (8 Å, |Δi|>4): 102; chains: 1; bounding box: 31×31×40 Å

Nearest PDB structures (foldseek):
  3g5g-assembly5_J  TM=6.635E-01  e=1.673E-01  Enterobacter sp. RFL1396
  3g5g-assembly5_I  TM=6.557E-01  e=1.962E-01  Enterobacter sp. RFL1396
  5woq-assembly2_C  TM=6.096E-01  e=1.504E-01  Mycolicibacterium smegmatis MC2 155
  3f51-assembly1_A  TM=5.642E-01  e=1.153E-01  Corynebacterium glutamicum
  4iwr-assembly1_B  TM=6.448E-01  e=5.992E-01  Enterobacter sp. RFL1396